Protein AF-A0A6H2D4D2-F1 (afdb_monomer_lite)

Radius of gyration: 22.12 Å; chains: 1; bounding box: 53×23×71 Å

pLDDT: mean 84.09, std 19.41, range [43.5, 98.56]

Sequence (110 aa):
MKKALLFACISLVFCFAANAFAQSDILRMRRMADSEFRIAEKAFKEAETEYGPALTGIPAEEKMVLCKRIRTALYDNRVQYNFEDLIAQMKYKRQIQKLESYQSAANCGN

Secondary structure (DSSP, 8-state):
----SSSSSSTTTHHHHHHHHHHHHHHHHHHHHHHHHHHHHHHHHHHHHHHTTTTTT--HHHHHHHHHHHHHHHHHHHHHHHHS-HHHHHHHHHHHHHHHHHHHHTT---

Structure (mmCIF, N/CA/C/O backbone):
data_AF-A0A6H2D4D2-F1
#
_entry.id   AF-A0A6H2D4D2-F1
#
loop_
_atom_site.group_PDB
_atom_site.id
_atom_site.type_symbol
_atom_site.label_atom_id
_atom_site.label_alt_id
_atom_site.label_comp_id
_atom_site.label_asym_id
_atom_site.label_entity_id
_atom_site.label_seq_id
_atom_site.pdbx_PDB_ins_code
_atom_site.Cartn_x
_atom_site.Cartn_y
_atom_site.Cartn_z
_atom_site.occupancy
_atom_site.B_iso_or_equiv
_atom_site.auth_seq_id
_atom_site.auth_comp_id
_atom_site.auth_asym_id
_atom_site.auth_atom_id
_atom_site.pdbx_PDB_model_num
ATOM 1 N N . MET A 1 1 ? 36.554 -11.932 -55.799 1.00 44.69 1 MET A N 1
ATOM 2 C CA . MET A 1 1 ? 36.084 -11.840 -54.396 1.00 44.69 1 MET A CA 1
ATOM 3 C C . MET A 1 1 ? 35.596 -10.421 -54.136 1.00 44.69 1 MET A C 1
ATOM 5 O O . MET A 1 1 ? 36.419 -9.539 -54.319 1.00 44.69 1 MET A O 1
ATOM 9 N N . LYS A 1 2 ? 34.302 -10.202 -53.824 1.00 43.62 2 LYS A N 1
ATOM 10 C CA . LYS A 1 2 ? 33.675 -8.971 -53.252 1.00 43.62 2 LYS A CA 1
ATOM 11 C C . LYS A 1 2 ? 32.153 -8.977 -53.532 1.00 43.62 2 LYS A C 1
ATOM 13 O O . LYS A 1 2 ? 31.670 -8.236 -54.375 1.00 43.62 2 LYS A O 1
ATOM 18 N N . LYS A 1 3 ? 31.389 -9.862 -52.879 1.00 48.25 3 LYS A N 1
ATOM 19 C CA . LYS A 1 3 ? 29.904 -9.823 -52.865 1.00 48.25 3 LYS A CA 1
ATOM 20 C C . LYS A 1 3 ? 29.320 -10.220 -51.497 1.00 48.25 3 LYS A C 1
ATOM 22 O O . LYS A 1 3 ? 28.228 -10.757 -51.421 1.00 48.25 3 LYS A O 1
ATOM 27 N N . ALA A 1 4 ? 30.057 -9.982 -50.412 1.00 48.19 4 ALA A N 1
ATOM 28 C CA . ALA A 1 4 ? 29.672 -10.404 -49.059 1.00 48.19 4 ALA A CA 1
ATOM 29 C C . ALA A 1 4 ? 29.589 -9.225 -48.071 1.00 48.19 4 ALA A C 1
ATOM 31 O O . ALA A 1 4 ? 29.934 -9.369 -46.907 1.00 48.19 4 ALA A O 1
ATOM 32 N N . LEU A 1 5 ? 29.191 -8.037 -48.539 1.00 48.84 5 LEU A N 1
ATOM 33 C CA . LEU A 1 5 ? 29.223 -6.808 -47.728 1.00 48.84 5 LEU A CA 1
ATOM 34 C C . LEU A 1 5 ? 27.894 -6.039 -47.703 1.00 48.84 5 LEU A C 1
ATOM 36 O O . LEU A 1 5 ? 27.863 -4.876 -47.331 1.00 48.84 5 LEU A O 1
ATOM 40 N N . LEU A 1 6 ? 26.789 -6.688 -48.082 1.00 48.19 6 LEU A N 1
ATOM 41 C CA . LEU A 1 6 ? 25.459 -6.064 -48.147 1.00 48.19 6 LEU A CA 1
ATOM 42 C C . LEU A 1 6 ? 24.369 -6.867 -47.420 1.00 48.19 6 LEU A C 1
ATOM 44 O O . LEU A 1 6 ? 23.195 -6.736 -47.736 1.00 48.19 6 LEU A O 1
ATOM 48 N N . PHE A 1 7 ? 24.738 -7.694 -46.437 1.00 45.84 7 PHE A N 1
ATOM 49 C CA . PHE A 1 7 ? 23.769 -8.473 -45.646 1.00 45.84 7 PHE A CA 1
ATOM 50 C C . PHE A 1 7 ? 23.911 -8.312 -44.124 1.00 45.84 7 PHE A C 1
ATOM 52 O O . PHE A 1 7 ? 23.277 -9.041 -43.373 1.00 45.84 7 PHE A O 1
ATOM 59 N N . ALA A 1 8 ? 24.697 -7.340 -43.646 1.00 45.91 8 ALA A N 1
ATOM 60 C CA . ALA A 1 8 ? 24.871 -7.100 -42.208 1.00 45.91 8 ALA A CA 1
ATOM 61 C C . ALA A 1 8 ? 23.966 -5.988 -41.636 1.00 45.91 8 ALA A C 1
ATOM 63 O O . ALA A 1 8 ? 23.802 -5.902 -40.423 1.00 45.91 8 ALA A O 1
ATOM 64 N N . CYS A 1 9 ? 23.348 -5.145 -42.472 1.00 43.84 9 CYS A N 1
ATOM 65 C CA . CYS A 1 9 ? 22.566 -4.000 -41.981 1.00 43.84 9 CYS A CA 1
ATOM 66 C C . CYS A 1 9 ? 21.074 -4.294 -41.757 1.00 43.84 9 CYS A C 1
ATOM 68 O O . CYS A 1 9 ? 20.402 -3.512 -41.091 1.00 43.84 9 CYS A O 1
ATOM 70 N N . ILE A 1 10 ? 20.543 -5.409 -42.268 1.00 47.09 10 ILE A N 1
ATOM 71 C CA . ILE A 1 10 ? 19.108 -5.731 -42.144 1.00 47.09 10 ILE A CA 1
ATOM 72 C C . ILE A 1 10 ? 18.800 -6.412 -40.796 1.00 47.09 10 ILE A C 1
ATOM 74 O O . ILE A 1 10 ? 17.702 -6.270 -40.262 1.00 47.09 10 ILE A O 1
ATOM 78 N N . SER A 1 11 ? 19.789 -7.057 -40.174 1.00 47.72 11 SER A N 1
ATOM 79 C CA . SER A 1 11 ? 19.622 -7.777 -38.903 1.00 47.72 11 SER A CA 1
ATOM 80 C C . SER A 1 11 ? 19.614 -6.876 -37.658 1.00 47.72 11 SER A C 1
ATOM 82 O O . SER A 1 11 ? 19.251 -7.337 -36.583 1.00 47.72 11 SER A O 1
ATOM 84 N N . LEU A 1 12 ? 19.998 -5.598 -37.777 1.00 46.03 12 LEU A N 1
ATOM 85 C CA . LEU A 1 12 ? 20.021 -4.646 -36.652 1.00 46.03 12 LEU A CA 1
ATOM 86 C C . LEU A 1 12 ? 18.688 -3.911 -36.454 1.00 46.03 12 LEU A C 1
ATOM 88 O O . LEU A 1 12 ? 18.387 -3.493 -35.341 1.00 46.03 12 LEU A O 1
ATOM 92 N N . VAL A 1 13 ? 17.861 -3.785 -37.496 1.00 49.25 13 VAL A N 1
ATOM 93 C CA . VAL A 1 13 ? 16.583 -3.051 -37.421 1.00 49.25 13 VAL A CA 1
ATOM 94 C C . VAL A 1 13 ? 15.495 -3.872 -36.714 1.00 49.25 13 VAL A C 1
ATOM 96 O O . VAL A 1 13 ? 14.633 -3.309 -36.041 1.00 49.25 13 VAL A O 1
ATOM 99 N N . PHE A 1 14 ? 15.571 -5.206 -36.768 1.00 43.50 14 PHE A N 1
ATOM 100 C CA . PHE A 1 14 ? 14.589 -6.082 -36.117 1.00 43.50 14 PHE A CA 1
ATOM 101 C C . PHE A 1 14 ? 14.736 -6.187 -34.588 1.00 43.50 14 PHE A C 1
ATOM 103 O O . PHE A 1 14 ? 13.779 -6.569 -33.918 1.00 43.50 14 PHE A O 1
ATOM 110 N N . CYS A 1 15 ? 15.873 -5.788 -34.006 1.00 48.94 15 CYS A N 1
ATOM 111 C CA . CYS A 1 15 ? 16.065 -5.819 -32.549 1.00 48.94 15 CYS A CA 1
ATOM 112 C C . CYS A 1 15 ? 15.477 -4.599 -31.817 1.00 48.94 15 CYS A C 1
ATOM 114 O O . CYS A 1 15 ? 15.234 -4.670 -30.614 1.00 48.94 15 CYS A O 1
ATOM 116 N N . PHE A 1 16 ? 15.219 -3.481 -32.504 1.00 48.34 16 PHE A N 1
ATOM 117 C CA . PHE A 1 16 ? 14.676 -2.277 -31.856 1.00 48.34 16 PHE A CA 1
ATOM 118 C C . PHE A 1 16 ? 13.145 -2.271 -31.766 1.00 48.34 16 PHE A C 1
ATOM 120 O O . PHE A 1 16 ? 12.595 -1.675 -30.842 1.00 48.34 16 PHE A O 1
ATOM 127 N N . ALA A 1 17 ? 12.448 -2.971 -32.666 1.00 46.50 17 ALA A N 1
ATOM 128 C CA . ALA A 1 17 ? 10.985 -3.006 -32.673 1.00 46.50 17 ALA A CA 1
ATOM 129 C C . ALA A 1 17 ? 10.394 -3.818 -31.503 1.00 46.50 17 ALA A C 1
ATOM 131 O O . ALA A 1 17 ? 9.356 -3.444 -30.961 1.00 46.50 17 ALA A O 1
ATOM 132 N N . ALA A 1 18 ? 11.069 -4.885 -31.058 1.00 47.56 18 ALA A N 1
ATOM 133 C CA . ALA A 1 18 ? 10.610 -5.704 -29.930 1.00 47.56 18 ALA A CA 1
ATOM 134 C C . ALA A 1 18 ? 10.719 -4.979 -28.572 1.00 47.56 18 ALA A C 1
ATOM 136 O O . ALA A 1 18 ? 9.901 -5.200 -27.680 1.00 47.56 18 ALA A O 1
ATOM 137 N N . ASN A 1 19 ? 11.685 -4.064 -28.427 1.00 50.06 19 ASN A N 1
ATOM 138 C CA . ASN A 1 19 ? 11.894 -3.319 -27.182 1.00 50.06 19 ASN A CA 1
ATOM 139 C C . ASN A 1 19 ? 10.823 -2.247 -26.931 1.00 50.06 19 ASN A C 1
ATOM 141 O O . ASN A 1 19 ? 10.524 -1.945 -25.777 1.00 50.06 19 ASN A O 1
ATOM 145 N N . ALA A 1 20 ? 10.204 -1.698 -27.981 1.00 49.34 20 ALA A N 1
ATOM 146 C CA . ALA A 1 20 ? 9.188 -0.656 -27.833 1.00 49.34 20 ALA A CA 1
ATOM 147 C C . ALA A 1 20 ? 7.914 -1.171 -27.133 1.00 49.34 20 ALA A C 1
ATOM 149 O O . ALA A 1 20 ? 7.351 -0.484 -26.278 1.00 49.3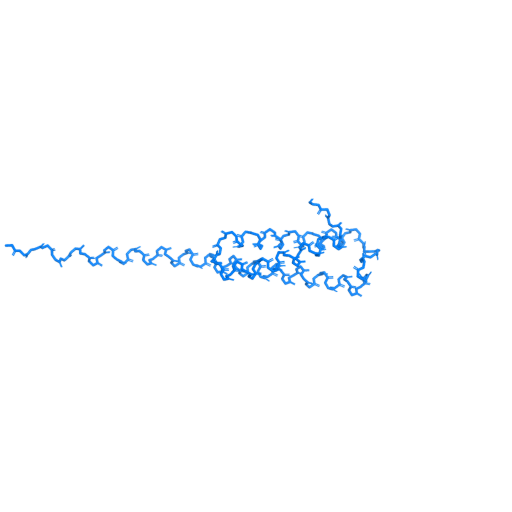4 20 ALA A O 1
ATOM 150 N N . PHE A 1 21 ? 7.490 -2.401 -27.443 1.00 52.47 21 PHE A N 1
ATOM 151 C CA . PHE A 1 21 ? 6.304 -3.008 -26.833 1.00 52.47 21 PHE A CA 1
ATOM 152 C C . PHE A 1 21 ? 6.537 -3.358 -25.357 1.00 52.47 21 PHE A C 1
ATOM 154 O O . PHE A 1 21 ? 5.739 -2.955 -24.510 1.00 52.47 21 PHE A O 1
ATOM 161 N N . ALA A 1 22 ? 7.673 -3.982 -25.025 1.00 56.56 22 ALA A N 1
ATOM 162 C CA . ALA A 1 22 ? 8.038 -4.296 -23.640 1.00 56.56 22 ALA A CA 1
ATOM 163 C C . ALA A 1 22 ? 8.189 -3.033 -22.769 1.00 56.56 22 ALA A C 1
ATOM 165 O O . ALA A 1 22 ? 7.736 -3.000 -21.625 1.00 56.56 22 ALA A O 1
ATOM 166 N N . GLN A 1 23 ? 8.761 -1.957 -23.318 1.00 59.94 23 GLN A N 1
ATOM 167 C CA . GLN A 1 23 ? 8.917 -0.695 -22.595 1.00 59.94 23 GLN A CA 1
ATOM 168 C C . GLN A 1 23 ? 7.567 -0.016 -22.305 1.00 59.94 23 GLN A C 1
ATOM 170 O O . GLN A 1 23 ? 7.393 0.572 -21.236 1.00 59.94 23 GLN A O 1
ATOM 175 N N . SER A 1 24 ? 6.597 -0.120 -23.220 1.00 65.06 24 SER A N 1
ATOM 176 C CA . SER A 1 24 ? 5.258 0.455 -23.038 1.00 65.06 24 SER A CA 1
ATOM 177 C C . SER A 1 24 ? 4.475 -0.215 -21.901 1.00 65.06 24 SER A C 1
ATOM 179 O O . SER A 1 24 ? 3.874 0.480 -21.076 1.00 65.06 24 SER A O 1
ATOM 181 N N . ASP A 1 25 ? 4.558 -1.544 -21.788 1.00 78.44 25 ASP A N 1
ATOM 182 C CA . ASP A 1 25 ? 3.891 -2.297 -20.726 1.00 78.44 25 ASP A CA 1
ATOM 183 C C . ASP A 1 25 ? 4.560 -2.090 -19.368 1.00 78.44 25 ASP A C 1
ATOM 185 O O . ASP A 1 25 ? 3.864 -1.875 -18.376 1.00 78.44 25 ASP A O 1
ATOM 189 N N . ILE A 1 26 ? 5.895 -2.041 -19.317 1.00 80.38 26 ILE A N 1
ATOM 190 C CA . ILE A 1 26 ? 6.626 -1.718 -18.082 1.00 80.38 26 ILE A CA 1
ATOM 191 C C . ILE A 1 26 ? 6.230 -0.324 -17.578 1.00 80.38 26 ILE A C 1
ATOM 193 O O . ILE A 1 26 ? 5.897 -0.156 -16.408 1.00 80.38 26 ILE A O 1
ATOM 197 N N . LEU A 1 27 ? 6.174 0.687 -18.452 1.00 84.06 27 LEU A N 1
ATOM 198 C CA . LEU A 1 27 ? 5.742 2.031 -18.054 1.00 84.06 27 LEU A CA 1
ATOM 199 C C . LEU A 1 27 ? 4.293 2.065 -17.554 1.00 84.06 27 LEU A C 1
ATOM 201 O O . LEU A 1 27 ? 3.991 2.810 -16.618 1.00 84.06 27 LEU A O 1
ATOM 205 N N . ARG A 1 28 ? 3.394 1.281 -18.156 1.00 86.81 28 ARG A N 1
ATOM 206 C CA . ARG A 1 28 ? 2.006 1.154 -17.694 1.00 86.81 28 ARG A CA 1
ATOM 207 C C . ARG A 1 28 ? 1.946 0.523 -16.305 1.00 86.81 28 ARG A C 1
ATOM 209 O O . ARG A 1 28 ? 1.284 1.067 -15.423 1.00 86.81 28 ARG A O 1
ATOM 216 N N . MET A 1 29 ? 2.675 -0.568 -16.096 1.00 87.69 29 MET A N 1
ATOM 217 C CA . MET A 1 29 ? 2.733 -1.269 -14.817 1.00 87.69 29 MET A CA 1
ATOM 218 C C . MET A 1 29 ? 3.345 -0.406 -13.700 1.00 87.69 29 MET A C 1
ATOM 220 O O . MET A 1 29 ? 2.787 -0.336 -12.604 1.00 87.69 29 MET A O 1
ATOM 224 N N . ARG A 1 30 ? 4.406 0.357 -14.000 1.00 91.38 30 ARG A N 1
ATOM 225 C CA . ARG A 1 30 ? 4.976 1.362 -13.085 1.00 91.38 30 ARG A CA 1
ATOM 226 C C . ARG A 1 30 ? 3.929 2.378 -12.628 1.00 91.38 30 ARG A C 1
ATOM 228 O O . ARG A 1 30 ? 3.813 2.649 -11.434 1.00 91.38 30 ARG A O 1
ATOM 235 N N . ARG A 1 31 ? 3.150 2.930 -13.571 1.00 91.19 31 ARG A N 1
ATOM 236 C CA . ARG A 1 31 ? 2.084 3.904 -13.268 1.00 91.19 31 ARG A CA 1
ATOM 237 C C . ARG A 1 31 ? 0.981 3.297 -12.413 1.00 91.19 31 ARG A C 1
ATOM 239 O O . ARG A 1 31 ? 0.470 3.994 -11.541 1.00 91.19 31 ARG A O 1
ATOM 246 N N . MET A 1 32 ? 0.619 2.038 -12.659 1.00 91.94 32 MET A N 1
ATOM 247 C CA . MET A 1 32 ? -0.367 1.328 -11.846 1.00 91.94 32 MET A CA 1
ATOM 248 C C . MET A 1 32 ? 0.120 1.184 -10.404 1.00 91.94 32 MET A C 1
ATOM 250 O O . MET A 1 32 ? -0.551 1.671 -9.502 1.00 91.94 32 MET A O 1
ATOM 254 N N . ALA A 1 33 ? 1.328 0.658 -10.189 1.00 94.50 33 ALA A N 1
ATOM 255 C CA . ALA A 1 33 ? 1.881 0.493 -8.844 1.00 94.50 33 ALA A CA 1
ATOM 256 C C . ALA A 1 33 ? 2.006 1.820 -8.075 1.00 94.50 33 ALA A C 1
ATOM 258 O O . ALA A 1 33 ? 1.680 1.888 -6.888 1.00 94.50 33 ALA A O 1
ATOM 259 N N . ASP A 1 34 ? 2.413 2.897 -8.756 1.00 95.56 34 ASP A N 1
ATOM 260 C CA . ASP A 1 34 ? 2.463 4.242 -8.171 1.00 95.56 34 ASP A CA 1
ATOM 261 C C . ASP A 1 34 ? 1.072 4.826 -7.888 1.00 95.56 34 ASP A C 1
ATOM 263 O O . ASP A 1 34 ? 0.892 5.608 -6.950 1.00 95.56 34 ASP A O 1
ATOM 267 N N . SER A 1 35 ? 0.086 4.508 -8.727 1.00 97.00 35 SER A N 1
ATOM 268 C CA . SER A 1 35 ? -1.302 4.917 -8.524 1.00 97.00 35 SER A CA 1
ATOM 269 C C . SER A 1 35 ? -1.890 4.216 -7.305 1.00 97.00 35 SER A C 1
ATOM 271 O O . SER A 1 35 ? -2.355 4.894 -6.391 1.00 97.00 35 SER A O 1
ATOM 273 N N . GLU A 1 36 ? -1.786 2.889 -7.242 1.00 97.75 36 GLU A N 1
ATOM 274 C CA . GLU A 1 36 ? -2.297 2.091 -6.126 1.00 97.75 36 GLU A CA 1
ATOM 275 C C . GLU A 1 36 ? -1.606 2.445 -4.809 1.00 97.75 36 GLU A C 1
ATOM 277 O O . GLU A 1 36 ? -2.277 2.608 -3.790 1.00 97.75 36 GLU A O 1
ATOM 282 N N . PHE A 1 37 ? -0.289 2.687 -4.825 1.00 98.56 37 PHE A N 1
ATOM 283 C CA . PHE A 1 37 ? 0.421 3.193 -3.649 1.00 98.56 37 PHE A CA 1
ATOM 284 C C . PHE A 1 37 ? -0.190 4.504 -3.132 1.00 98.56 37 PHE A C 1
ATOM 286 O O . PHE A 1 37 ? -0.469 4.623 -1.940 1.00 98.56 37 PHE A O 1
ATOM 293 N N . ARG A 1 38 ? -0.437 5.485 -4.013 1.00 98.31 38 ARG A N 1
ATOM 294 C CA . ARG A 1 38 ? -1.017 6.781 -3.616 1.00 98.31 38 ARG A CA 1
ATOM 295 C C . ARG A 1 38 ? -2.459 6.650 -3.136 1.00 98.31 38 ARG A C 1
ATOM 297 O O . ARG A 1 38 ? -2.843 7.345 -2.200 1.00 98.31 38 ARG A O 1
ATOM 304 N N . ILE A 1 39 ? -3.246 5.772 -3.754 1.00 98.06 39 ILE A N 1
ATOM 305 C CA . ILE A 1 39 ? -4.627 5.491 -3.344 1.00 98.06 39 ILE A CA 1
ATOM 306 C C . ILE A 1 39 ? -4.648 4.868 -1.945 1.00 98.06 39 ILE A C 1
ATOM 308 O O . ILE A 1 39 ? -5.428 5.308 -1.099 1.00 98.06 39 ILE A O 1
ATOM 312 N N . ALA A 1 40 ? -3.789 3.880 -1.688 1.00 98.25 40 ALA A N 1
ATOM 313 C CA . ALA A 1 40 ? -3.672 3.239 -0.384 1.00 98.25 40 ALA A CA 1
ATOM 314 C C . ALA A 1 40 ? -3.135 4.206 0.683 1.00 98.25 40 ALA A C 1
ATOM 316 O O . ALA A 1 40 ? -3.698 4.280 1.770 1.00 98.25 40 ALA A O 1
ATOM 317 N N . GLU A 1 41 ? -2.099 4.991 0.366 1.00 98.44 41 GLU A N 1
ATOM 318 C CA . GLU A 1 41 ? -1.546 5.999 1.278 1.00 98.44 41 GLU A CA 1
ATOM 319 C C . GLU A 1 41 ? -2.585 7.060 1.646 1.00 98.44 41 GLU A C 1
ATOM 321 O O . GLU A 1 41 ? -2.712 7.420 2.816 1.00 98.44 41 GLU A O 1
ATOM 326 N N . LYS A 1 42 ? -3.334 7.562 0.660 1.00 98.38 42 LYS A N 1
ATOM 327 C CA . LYS A 1 42 ? -4.396 8.537 0.899 1.00 98.38 42 LYS A 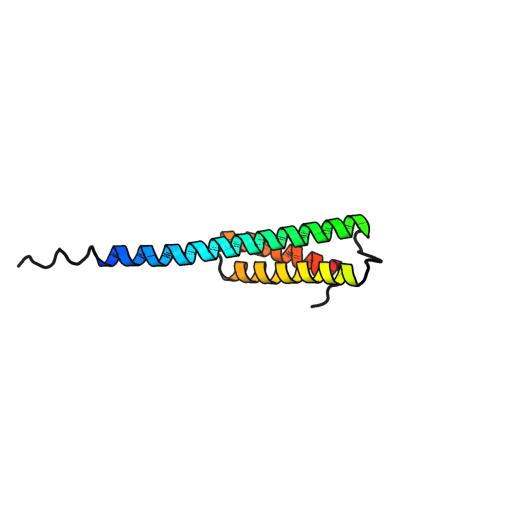CA 1
ATOM 328 C C . LYS A 1 42 ? -5.491 7.944 1.787 1.00 98.38 42 LYS A C 1
ATOM 330 O O . LYS A 1 42 ? -5.818 8.553 2.796 1.00 98.38 42 LYS A O 1
ATOM 335 N N . ALA A 1 43 ? -5.981 6.747 1.460 1.00 97.81 43 ALA A N 1
ATOM 336 C CA . ALA A 1 43 ? -7.022 6.082 2.242 1.00 97.81 43 ALA A CA 1
ATOM 337 C C . ALA A 1 43 ? -6.585 5.813 3.691 1.00 97.81 43 ALA A C 1
ATOM 339 O O . ALA A 1 43 ? -7.372 6.002 4.612 1.00 97.81 43 ALA A O 1
ATOM 340 N N . PHE A 1 44 ? -5.327 5.412 3.907 1.00 98.06 44 PHE A N 1
ATOM 341 C CA . PHE A 1 44 ? -4.792 5.216 5.253 1.00 98.06 44 PHE A CA 1
ATOM 342 C C . PHE A 1 44 ? -4.738 6.529 6.039 1.00 98.06 44 PHE A C 1
ATOM 344 O O . PHE A 1 44 ? -5.195 6.570 7.174 1.00 98.06 44 PHE A O 1
ATOM 351 N N . LYS A 1 45 ? -4.235 7.614 5.434 1.00 97.94 45 LYS A N 1
ATOM 352 C CA . LYS A 1 45 ? -4.174 8.932 6.089 1.00 97.94 45 LYS A CA 1
ATOM 353 C C . LYS A 1 45 ? -5.556 9.505 6.394 1.00 97.94 45 LYS A C 1
ATOM 355 O O . LYS A 1 45 ? -5.726 10.152 7.421 1.00 97.94 45 LYS A O 1
ATOM 360 N N . GLU A 1 46 ? -6.527 9.291 5.509 1.00 97.75 46 GLU A N 1
ATOM 361 C CA . GLU A 1 46 ? -7.921 9.685 5.736 1.00 97.75 46 GLU A CA 1
ATOM 362 C C . GLU A 1 46 ? -8.496 8.923 6.935 1.00 97.75 46 GLU A C 1
ATOM 364 O O . GLU A 1 46 ? -8.966 9.551 7.879 1.00 97.75 46 GLU A O 1
ATOM 369 N N . ALA A 1 47 ? -8.333 7.598 6.966 1.00 96.81 47 ALA A N 1
ATOM 370 C CA . ALA A 1 47 ? -8.768 6.780 8.095 1.00 96.81 47 ALA A CA 1
ATOM 371 C C . ALA A 1 47 ? -8.051 7.156 9.407 1.00 96.81 47 ALA A C 1
ATOM 373 O O . ALA A 1 47 ? -8.678 7.212 10.458 1.00 96.81 47 ALA A O 1
ATOM 374 N N . GLU A 1 48 ? -6.752 7.455 9.361 1.00 96.75 48 GLU A N 1
ATOM 375 C CA . GLU A 1 48 ? -5.985 7.912 10.526 1.00 96.75 48 GLU A CA 1
ATOM 376 C C . GLU A 1 48 ? -6.469 9.278 11.033 1.00 96.75 48 GLU A C 1
ATOM 378 O O . GLU A 1 48 ? -6.508 9.515 12.238 1.00 96.75 48 GLU A O 1
ATOM 383 N N . THR A 1 49 ? -6.873 10.168 10.125 1.00 97.19 49 THR A N 1
ATOM 384 C CA . THR A 1 49 ? -7.431 11.481 10.479 1.00 97.19 49 THR A CA 1
ATOM 385 C C . THR A 1 49 ? -8.800 11.342 11.143 1.00 97.19 49 THR A C 1
ATOM 387 O O . THR A 1 49 ? -9.107 12.082 12.074 1.00 97.19 49 THR A O 1
ATOM 390 N N . GLU A 1 50 ? -9.616 10.400 10.675 1.00 96.94 50 GLU A N 1
ATOM 391 C CA . GLU A 1 50 ? -10.991 10.204 11.138 1.00 96.94 50 GLU A CA 1
ATOM 392 C C . GLU A 1 50 ? -11.080 9.372 12.426 1.00 96.94 50 GLU A C 1
ATOM 394 O O . GLU A 1 50 ? -11.783 9.744 13.365 1.00 96.94 50 GLU A O 1
ATOM 399 N N . TYR A 1 51 ? -10.326 8.275 12.501 1.00 95.69 51 TYR A N 1
ATOM 400 C CA . TYR A 1 51 ? -10.404 7.277 13.576 1.00 95.69 51 TYR A CA 1
ATOM 401 C C . TYR A 1 51 ? -9.187 7.292 14.518 1.00 95.69 51 TYR A C 1
ATOM 403 O O . TYR A 1 51 ? -9.118 6.524 15.482 1.00 95.69 51 TYR A O 1
ATOM 411 N N . GLY A 1 52 ? -8.209 8.159 14.250 1.00 94.19 52 GLY A N 1
ATOM 412 C CA . GLY A 1 52 ? -6.953 8.260 14.988 1.00 94.19 52 GLY A CA 1
ATOM 413 C C . GLY A 1 52 ? -5.899 7.213 14.583 1.00 94.19 52 GLY A C 1
ATOM 414 O O . GLY A 1 52 ? -6.189 6.272 13.843 1.00 94.19 52 GLY A O 1
ATOM 415 N N . PRO A 1 53 ? -4.664 7.315 15.117 1.00 89.44 53 PRO A N 1
ATOM 416 C CA . PRO A 1 53 ? -3.527 6.461 14.728 1.00 89.44 53 PRO A CA 1
ATOM 417 C C . PRO A 1 53 ? -3.729 4.962 14.958 1.00 89.44 53 PRO A C 1
ATOM 419 O O . PRO A 1 53 ? -3.164 4.133 14.251 1.00 89.44 53 PRO A O 1
ATOM 422 N N . ALA A 1 54 ? -4.532 4.604 15.961 1.00 87.19 54 ALA A N 1
ATOM 423 C CA . ALA A 1 54 ? -4.854 3.214 16.272 1.00 87.19 54 ALA A CA 1
ATOM 424 C C . ALA A 1 54 ? -5.993 2.651 15.401 1.00 87.19 54 ALA A C 1
ATOM 426 O O . ALA A 1 54 ? -6.287 1.460 15.492 1.00 87.19 54 ALA A O 1
ATOM 427 N N . LEU A 1 55 ? -6.642 3.499 14.588 1.00 93.19 55 LEU A N 1
ATOM 428 C CA . LEU A 1 55 ? -7.818 3.165 13.779 1.00 93.19 55 LEU A CA 1
ATOM 429 C C . LEU A 1 55 ? -8.921 2.487 14.615 1.00 93.19 55 LEU A C 1
ATOM 431 O O . LEU A 1 55 ? -9.625 1.586 14.154 1.00 93.19 55 LEU A O 1
ATOM 435 N N . THR A 1 56 ? -9.043 2.887 15.883 1.00 88.69 56 THR A N 1
ATOM 436 C CA . THR A 1 56 ? -9.968 2.276 16.839 1.00 88.69 56 THR A CA 1
ATOM 437 C C . THR A 1 56 ? -11.392 2.689 16.498 1.00 88.69 56 THR A C 1
ATOM 439 O O . THR A 1 56 ? -11.696 3.873 16.418 1.00 88.69 56 THR A O 1
ATOM 442 N N . GLY A 1 57 ? -12.285 1.713 16.341 1.00 89.88 57 GLY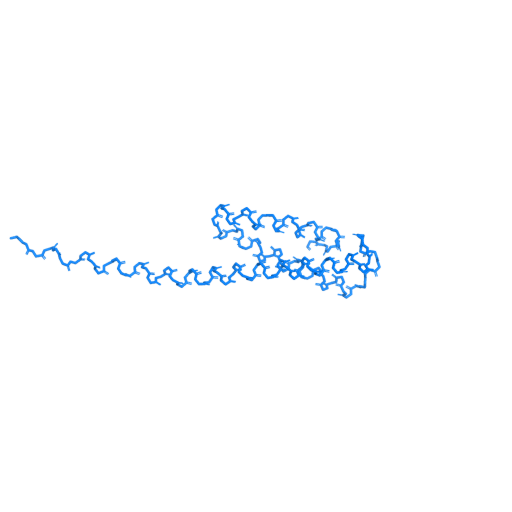 A N 1
ATOM 443 C CA . GLY A 1 57 ? -13.692 1.984 16.038 1.00 89.88 57 GLY A CA 1
ATOM 444 C C . GLY A 1 57 ? -13.997 2.209 14.557 1.00 89.88 57 GLY A C 1
ATOM 445 O O . GLY A 1 57 ? -15.145 2.506 14.239 1.00 89.88 57 GLY A O 1
ATOM 446 N N . ILE A 1 58 ? -13.022 2.012 13.657 1.00 95.94 58 ILE A N 1
ATOM 447 C CA . ILE A 1 58 ? -13.291 1.981 12.215 1.00 95.94 58 ILE A CA 1
ATOM 448 C C . ILE A 1 58 ? -14.387 0.938 11.898 1.00 95.94 58 ILE A C 1
ATOM 450 O O . ILE A 1 58 ? -14.285 -0.213 12.352 1.00 95.94 58 ILE A O 1
ATOM 454 N N . PRO A 1 59 ? -15.428 1.292 11.120 1.00 96.75 59 PRO A N 1
ATOM 455 C CA . PRO A 1 59 ? -16.449 0.342 10.697 1.00 96.75 59 PRO A CA 1
ATOM 456 C C . PRO A 1 59 ? -15.846 -0.839 9.930 1.00 96.75 59 PRO A C 1
ATOM 458 O O . PRO A 1 59 ? -14.902 -0.687 9.153 1.00 96.75 59 PRO A O 1
ATOM 461 N N . ALA A 1 60 ? -16.405 -2.037 10.120 1.00 95.62 60 ALA A N 1
ATOM 462 C CA . ALA A 1 60 ? -15.861 -3.261 9.526 1.00 95.62 60 ALA A CA 1
ATOM 463 C C . ALA A 1 60 ? -15.780 -3.196 7.988 1.00 95.62 60 ALA A C 1
ATOM 465 O O . ALA A 1 60 ? -14.808 -3.671 7.397 1.00 95.62 60 ALA A O 1
ATOM 466 N N . GLU A 1 61 ? -16.771 -2.577 7.343 1.00 96.06 61 GLU A N 1
ATOM 467 C CA . GLU A 1 61 ? -16.813 -2.406 5.888 1.00 96.06 61 GLU A CA 1
ATOM 468 C C . GLU A 1 61 ? -15.712 -1.463 5.387 1.00 96.06 61 GLU A C 1
ATOM 470 O O . GLU A 1 61 ? -14.982 -1.798 4.452 1.00 96.06 61 GLU A O 1
ATOM 475 N N . GLU A 1 62 ? -15.525 -0.320 6.047 1.00 96.38 62 GLU A N 1
ATOM 476 C CA . GLU A 1 62 ? -14.468 0.639 5.712 1.00 96.38 62 GLU A CA 1
ATOM 477 C C . GLU A 1 62 ? -13.082 0.049 5.942 1.00 96.38 62 GLU A C 1
ATOM 479 O O . GLU A 1 62 ? -12.200 0.160 5.086 1.00 96.38 62 GLU A O 1
ATOM 484 N N . LYS A 1 63 ? -12.910 -0.677 7.051 1.00 96.25 63 LYS A N 1
ATOM 485 C CA . LYS A 1 63 ? -11.685 -1.421 7.335 1.00 96.25 63 LYS A CA 1
ATOM 486 C C . LYS A 1 63 ? -11.381 -2.432 6.235 1.00 96.25 63 LYS A C 1
ATOM 488 O O . LYS A 1 63 ? -10.244 -2.519 5.775 1.00 96.25 63 LYS A O 1
ATOM 493 N N . MET A 1 64 ? -12.384 -3.182 5.779 1.00 96.69 64 MET A N 1
ATOM 494 C CA . MET A 1 64 ? -12.225 -4.138 4.683 1.00 96.69 64 MET A CA 1
ATOM 495 C C . MET A 1 64 ? -11.787 -3.438 3.388 1.00 96.69 64 MET A C 1
ATOM 497 O O . MET A 1 64 ? -10.879 -3.924 2.709 1.00 96.69 64 MET A O 1
ATOM 501 N N . VAL A 1 65 ? -12.385 -2.291 3.052 1.00 97.38 65 VAL A N 1
ATOM 502 C CA . VAL A 1 65 ? -12.009 -1.501 1.868 1.00 97.38 65 VAL A CA 1
ATOM 503 C C . VAL A 1 65 ? -10.581 -0.965 1.986 1.00 97.38 65 VAL A C 1
ATOM 505 O O . VAL A 1 65 ? -9.806 -1.100 1.035 1.00 97.38 65 VAL A O 1
ATOM 508 N N . LEU A 1 66 ? -10.208 -0.409 3.141 1.00 97.62 66 LEU A N 1
ATOM 509 C CA . LEU A 1 66 ? -8.851 0.058 3.425 1.00 97.62 66 LEU A CA 1
ATOM 510 C C . LEU A 1 66 ? -7.838 -1.079 3.257 1.00 97.62 66 LEU A C 1
ATOM 512 O O . LEU A 1 66 ? -6.874 -0.955 2.499 1.00 97.62 66 LEU A O 1
ATOM 516 N N . CYS A 1 67 ? -8.095 -2.221 3.893 1.00 97.38 67 CYS A N 1
ATOM 517 C CA . CYS A 1 67 ? -7.226 -3.387 3.813 1.00 97.38 67 CYS A CA 1
ATOM 518 C C . CYS A 1 67 ? -7.107 -3.932 2.392 1.00 97.38 67 CYS A C 1
ATOM 520 O O . CYS A 1 67 ? -6.008 -4.279 1.962 1.00 97.38 67 CYS A O 1
ATOM 522 N N . LYS A 1 68 ? -8.203 -3.953 1.625 1.00 97.75 68 LYS A N 1
ATOM 523 C CA . LYS A 1 68 ? -8.168 -4.331 0.209 1.00 97.75 68 LYS A CA 1
ATOM 524 C C . LYS A 1 68 ? -7.233 -3.416 -0.585 1.00 97.75 68 LYS A C 1
ATOM 526 O O . LYS A 1 68 ? -6.387 -3.923 -1.313 1.00 97.75 68 LYS A O 1
ATOM 531 N N . ARG A 1 69 ? -7.336 -2.093 -0.416 1.00 97.81 69 ARG A N 1
ATOM 532 C CA . ARG A 1 69 ? -6.467 -1.118 -1.106 1.00 97.81 69 ARG A CA 1
ATOM 533 C C . ARG A 1 69 ? -4.994 -1.311 -0.751 1.00 97.81 69 ARG A C 1
ATOM 535 O O . ARG A 1 69 ? -4.158 -1.351 -1.647 1.00 97.81 69 ARG A O 1
ATOM 542 N N . ILE A 1 70 ? -4.682 -1.489 0.536 1.00 98.12 70 ILE A N 1
ATOM 543 C CA . ILE A 1 70 ? -3.309 -1.742 0.999 1.00 98.12 70 ILE A CA 1
ATOM 544 C C . ILE A 1 70 ? -2.752 -3.028 0.373 1.00 98.12 70 ILE A C 1
ATOM 546 O O . ILE A 1 70 ? -1.640 -3.016 -0.153 1.00 98.12 70 ILE A O 1
ATOM 550 N N . ARG A 1 71 ? -3.520 -4.127 0.376 1.00 97.19 71 ARG A N 1
ATOM 551 C CA . ARG A 1 71 ? -3.080 -5.408 -0.202 1.00 97.19 71 ARG A CA 1
ATOM 552 C C . ARG A 1 71 ? -2.890 -5.339 -1.718 1.00 97.19 71 ARG A C 1
ATOM 554 O O . ARG A 1 71 ? -1.894 -5.860 -2.212 1.00 97.19 71 ARG A O 1
ATOM 561 N N . THR A 1 72 ? -3.793 -4.680 -2.447 1.00 96.94 72 THR A N 1
ATOM 562 C CA . THR A 1 72 ? -3.634 -4.460 -3.896 1.00 96.94 72 THR A CA 1
ATOM 563 C C . THR A 1 72 ? -2.360 -3.671 -4.183 1.00 96.94 72 THR A C 1
ATOM 565 O O . THR A 1 72 ? -1.534 -4.105 -4.983 1.00 96.94 72 THR A O 1
ATOM 568 N N . ALA A 1 73 ? -2.139 -2.567 -3.465 1.00 97.94 73 ALA A N 1
ATOM 569 C CA . ALA A 1 73 ? -0.928 -1.775 -3.620 1.00 97.94 73 ALA A CA 1
ATOM 570 C C . ALA A 1 73 ? 0.338 -2.584 -3.289 1.00 97.94 73 ALA A C 1
ATOM 572 O O . ALA A 1 73 ? 1.330 -2.476 -4.010 1.00 97.94 73 ALA A O 1
ATOM 573 N N . LEU A 1 74 ? 0.318 -3.425 -2.246 1.00 97.50 74 LEU A N 1
ATOM 574 C CA . LEU A 1 74 ? 1.441 -4.310 -1.911 1.00 97.50 74 LEU A CA 1
ATOM 575 C C . LEU A 1 74 ? 1.761 -5.277 -3.039 1.00 97.50 74 LEU A C 1
ATOM 577 O O . LEU A 1 74 ? 2.931 -5.438 -3.383 1.00 97.50 74 LEU A O 1
ATOM 581 N N . TYR A 1 75 ? 0.735 -5.913 -3.600 1.00 96.12 75 TYR A N 1
ATOM 582 C CA . TYR A 1 75 ? 0.895 -6.830 -4.717 1.00 96.12 75 TYR A CA 1
ATOM 583 C C . TYR A 1 75 ? 1.545 -6.121 -5.909 1.00 96.12 75 TYR A C 1
ATOM 585 O O . TYR A 1 75 ? 2.622 -6.531 -6.340 1.00 96.12 75 TYR A O 1
ATOM 593 N N . ASP A 1 76 ? 0.976 -5.004 -6.362 1.00 95.94 76 ASP A N 1
ATOM 594 C CA . ASP A 1 76 ? 1.479 -4.279 -7.532 1.00 95.94 76 ASP A CA 1
ATOM 595 C C . ASP A 1 76 ? 2.915 -3.775 -7.333 1.00 95.94 76 ASP A C 1
ATOM 597 O O . ASP A 1 76 ? 3.752 -3.890 -8.231 1.00 95.94 76 ASP A O 1
ATOM 601 N N . ASN A 1 77 ? 3.239 -3.266 -6.139 1.00 97.31 77 ASN A N 1
ATOM 602 C CA . ASN A 1 77 ? 4.581 -2.771 -5.832 1.00 97.31 77 ASN A CA 1
ATOM 603 C C . ASN A 1 77 ? 5.608 -3.910 -5.711 1.00 97.31 77 ASN A C 1
ATOM 605 O O . ASN A 1 77 ? 6.743 -3.743 -6.156 1.00 97.31 77 ASN A O 1
ATOM 609 N N . ARG A 1 78 ? 5.233 -5.077 -5.165 1.00 95.94 78 ARG A N 1
ATOM 610 C CA . ARG A 1 78 ? 6.096 -6.276 -5.132 1.00 95.94 78 ARG A CA 1
ATOM 611 C C . ARG A 1 78 ? 6.337 -6.838 -6.527 1.00 95.94 78 ARG A C 1
ATOM 613 O O . ARG A 1 78 ? 7.459 -7.230 -6.833 1.00 95.94 78 ARG A O 1
ATOM 620 N N . VAL A 1 79 ? 5.308 -6.839 -7.374 1.00 94.00 79 VAL A N 1
ATOM 621 C CA . VAL A 1 79 ? 5.441 -7.192 -8.789 1.00 94.00 79 VAL A CA 1
ATOM 622 C C . VAL A 1 79 ? 6.459 -6.260 -9.441 1.00 94.00 79 VAL A C 1
ATOM 624 O O . VAL A 1 79 ? 7.452 -6.759 -9.960 1.00 94.00 79 VAL A O 1
ATOM 627 N N . GLN A 1 80 ? 6.300 -4.933 -9.335 1.00 92.62 80 GLN A N 1
ATOM 628 C CA . GLN A 1 80 ? 7.273 -4.004 -9.928 1.00 92.62 80 GLN A CA 1
ATOM 629 C C . GLN A 1 80 ? 8.677 -4.189 -9.361 1.00 92.62 80 GLN A C 1
ATOM 631 O O . GLN A 1 80 ? 9.621 -4.286 -10.131 1.00 92.62 80 GLN A O 1
ATOM 636 N N . TYR A 1 81 ? 8.836 -4.334 -8.046 1.00 92.50 81 TYR A N 1
ATOM 637 C CA . TYR A 1 81 ? 10.148 -4.582 -7.445 1.00 92.50 81 TYR A CA 1
ATOM 638 C C . TYR A 1 81 ? 10.913 -5.733 -8.129 1.00 92.50 81 TYR A C 1
ATOM 640 O O . TYR A 1 81 ? 12.109 -5.614 -8.370 1.00 92.50 81 TYR A O 1
ATOM 648 N N . ASN A 1 82 ? 10.231 -6.811 -8.521 1.00 90.50 82 ASN A N 1
ATOM 649 C CA . ASN A 1 82 ? 10.874 -7.959 -9.165 1.00 90.50 82 ASN A CA 1
ATOM 650 C C . ASN A 1 82 ? 11.255 -7.735 -10.643 1.00 90.50 82 ASN A C 1
ATOM 652 O O . ASN A 1 82 ? 12.085 -8.478 -11.162 1.00 90.50 82 ASN A O 1
ATOM 656 N N . PHE A 1 83 ? 10.662 -6.751 -11.327 1.00 87.56 83 PHE A N 1
ATOM 657 C CA . PHE A 1 83 ? 10.873 -6.491 -12.763 1.00 87.56 83 PHE A CA 1
ATOM 658 C C . PHE A 1 83 ? 11.783 -5.290 -13.056 1.00 87.56 83 PHE A C 1
ATOM 660 O O . PHE A 1 83 ? 12.117 -5.034 -14.212 1.00 87.56 83 PHE A O 1
ATOM 667 N N . GLU A 1 84 ? 12.175 -4.546 -12.027 1.00 89.44 84 GLU A N 1
ATOM 668 C CA . GLU A 1 84 ? 12.844 -3.254 -12.157 1.00 89.44 84 GLU A CA 1
ATOM 669 C C . GLU A 1 84 ? 14.364 -3.335 -11.999 1.00 89.44 84 GLU A C 1
ATOM 671 O O . GLU A 1 84 ? 14.899 -4.259 -11.384 1.00 89.44 84 GLU A O 1
ATOM 676 N N . ASP A 1 85 ? 15.072 -2.329 -12.520 1.00 90.00 85 ASP A N 1
ATOM 677 C CA . ASP A 1 85 ? 16.501 -2.151 -12.253 1.00 90.00 85 ASP A CA 1
ATOM 678 C C . ASP A 1 85 ? 16.770 -1.786 -10.780 1.00 90.00 85 ASP A C 1
ATOM 680 O O . ASP A 1 85 ? 15.867 -1.410 -10.032 1.00 90.00 85 ASP A O 1
ATOM 684 N N . LEU A 1 86 ? 18.032 -1.869 -10.344 1.00 87.88 86 LEU A N 1
ATOM 685 C CA . LEU A 1 86 ? 18.413 -1.630 -8.944 1.00 87.88 86 LEU A CA 1
ATOM 686 C C . LEU A 1 86 ? 17.990 -0.249 -8.413 1.00 87.88 86 LEU A C 1
ATOM 688 O O . LEU A 1 86 ? 17.691 -0.115 -7.224 1.00 87.88 86 LEU A O 1
ATOM 692 N N . ILE A 1 87 ? 17.960 0.782 -9.261 1.00 86.19 87 ILE A N 1
ATOM 693 C CA . ILE A 1 87 ? 17.595 2.141 -8.845 1.00 86.19 87 ILE A CA 1
ATOM 694 C C . ILE A 1 87 ? 16.085 2.211 -8.610 1.00 86.19 87 ILE A C 1
ATOM 696 O O . ILE A 1 87 ? 15.642 2.662 -7.549 1.00 86.19 87 ILE A O 1
ATOM 700 N N . ALA A 1 88 ? 15.292 1.727 -9.563 1.00 86.12 88 ALA A N 1
ATOM 701 C CA . ALA A 1 88 ? 13.840 1.679 -9.447 1.00 86.12 88 ALA A CA 1
ATOM 702 C C . ALA A 1 88 ? 13.380 0.713 -8.335 1.00 86.12 88 ALA A C 1
ATOM 704 O O . ALA A 1 88 ? 12.449 1.029 -7.590 1.00 86.12 88 ALA A O 1
ATOM 705 N N . GLN A 1 89 ? 14.096 -0.390 -8.111 1.00 92.69 89 GLN A N 1
ATOM 706 C CA . GLN A 1 89 ? 13.870 -1.301 -6.988 1.00 92.69 89 GLN A CA 1
ATOM 707 C C . GLN A 1 89 ? 13.927 -0.602 -5.629 1.00 92.69 89 GLN A C 1
ATOM 709 O O . GLN A 1 89 ? 13.103 -0.884 -4.760 1.00 92.69 89 GLN A O 1
ATOM 714 N N . MET A 1 90 ? 14.854 0.339 -5.418 1.00 95.06 90 MET A N 1
ATOM 715 C CA . MET A 1 90 ? 14.923 1.072 -4.147 1.00 95.06 90 MET A CA 1
ATOM 716 C C . MET A 1 90 ? 13.649 1.873 -3.869 1.00 95.06 90 MET A C 1
ATOM 718 O O . MET A 1 90 ? 13.218 1.958 -2.716 1.00 95.06 90 MET A O 1
ATOM 722 N N . LYS A 1 91 ? 13.033 2.449 -4.908 1.00 95.25 91 LYS A N 1
ATOM 723 C CA . LYS A 1 91 ? 11.758 3.164 -4.782 1.00 95.25 91 LYS A CA 1
ATOM 724 C C . LYS A 1 91 ? 10.644 2.203 -4.361 1.00 95.25 91 LYS A C 1
ATOM 726 O O . LYS 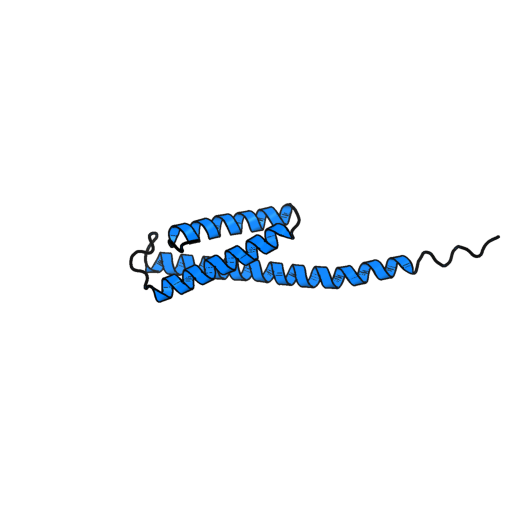A 1 91 ? 10.009 2.446 -3.334 1.00 95.25 91 LYS A O 1
ATOM 731 N N . TYR A 1 92 ? 10.460 1.105 -5.094 1.00 96.44 92 TYR A N 1
ATOM 732 C CA . TYR A 1 92 ? 9.406 0.130 -4.795 1.00 96.44 92 TYR A CA 1
ATOM 733 C C . TYR A 1 92 ? 9.611 -0.541 -3.436 1.00 96.44 92 TYR A C 1
ATOM 735 O O . TYR A 1 92 ? 8.654 -0.712 -2.689 1.00 96.44 92 TYR A O 1
ATOM 743 N N . LYS A 1 93 ? 10.859 -0.797 -3.028 1.00 97.31 93 LYS A N 1
ATOM 744 C CA . LYS A 1 93 ? 11.182 -1.287 -1.681 1.00 97.31 93 LYS A CA 1
ATOM 745 C C . LYS A 1 93 ? 10.678 -0.346 -0.583 1.00 97.31 93 LYS A C 1
ATOM 747 O O . LYS A 1 93 ? 10.078 -0.810 0.382 1.00 97.31 93 LYS A O 1
ATOM 752 N N . ARG A 1 94 ? 10.880 0.969 -0.728 1.00 97.75 94 ARG A N 1
ATOM 753 C CA . ARG A 1 94 ? 10.376 1.965 0.239 1.00 97.75 94 ARG A CA 1
ATOM 754 C C . ARG A 1 94 ? 8.848 2.001 0.271 1.00 97.75 94 ARG A C 1
ATOM 756 O O . ARG A 1 94 ? 8.269 2.102 1.348 1.00 97.75 94 ARG A O 1
ATOM 763 N N . GLN A 1 95 ? 8.199 1.914 -0.892 1.00 98.19 95 GLN A N 1
ATOM 764 C CA . GLN A 1 95 ? 6.736 1.861 -0.984 1.00 98.19 95 GLN A CA 1
ATOM 765 C C . GLN A 1 95 ? 6.183 0.601 -0.303 1.00 98.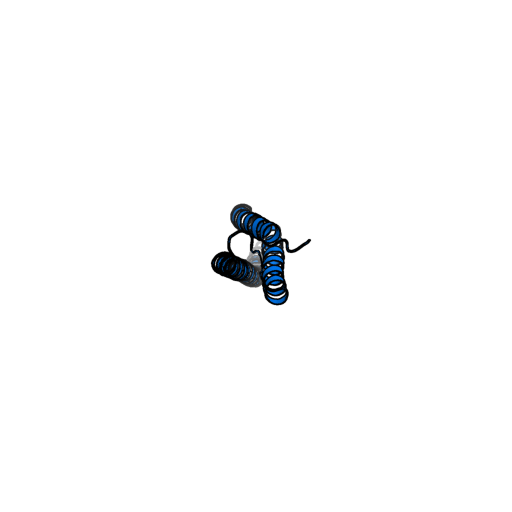19 95 GLN A C 1
ATOM 767 O O . GLN A 1 95 ? 5.271 0.715 0.512 1.00 98.19 95 GLN A O 1
ATOM 772 N N . ILE A 1 96 ? 6.785 -0.569 -0.549 1.00 98.38 96 ILE A N 1
ATOM 773 C CA . ILE A 1 96 ? 6.427 -1.843 0.095 1.00 98.38 96 ILE A CA 1
ATOM 774 C C . ILE A 1 96 ? 6.546 -1.735 1.615 1.00 98.38 96 ILE A C 1
ATOM 776 O O . ILE A 1 96 ? 5.574 -2.006 2.307 1.00 98.38 96 ILE A O 1
ATOM 780 N N . GLN A 1 97 ? 7.684 -1.267 2.138 1.00 98.44 97 GLN A N 1
ATOM 781 C CA . GLN A 1 97 ? 7.890 -1.122 3.586 1.00 98.44 97 GLN A CA 1
ATOM 782 C C . GLN A 1 97 ? 6.829 -0.225 4.237 1.00 98.44 97 GLN A C 1
ATOM 784 O O . GLN A 1 97 ? 6.333 -0.510 5.326 1.00 98.44 97 GLN A O 1
ATOM 789 N N . LYS A 1 98 ? 6.447 0.858 3.553 1.00 98.12 98 LYS A N 1
ATOM 790 C CA . LYS A 1 98 ? 5.401 1.759 4.035 1.00 98.12 98 LYS A CA 1
ATOM 791 C C . LYS A 1 98 ? 4.032 1.080 4.028 1.00 98.12 98 LYS A C 1
ATOM 793 O O . LYS A 1 98 ? 3.310 1.153 5.016 1.00 98.12 98 LYS A O 1
ATOM 798 N N . LEU A 1 99 ? 3.693 0.374 2.955 1.00 98.38 99 LEU A N 1
ATOM 799 C CA . LEU A 1 99 ? 2.439 -0.369 2.861 1.00 98.38 99 LEU A CA 1
ATOM 800 C C . LEU A 1 99 ? 2.359 -1.513 3.888 1.00 98.38 99 LEU A C 1
ATOM 802 O O . LEU A 1 99 ? 1.294 -1.738 4.452 1.00 98.38 99 LEU A O 1
ATOM 806 N N . GLU A 1 100 ? 3.472 -2.186 4.188 1.00 97.75 100 GLU A N 1
ATOM 807 C CA . GLU A 1 100 ? 3.561 -3.193 5.257 1.00 97.75 100 GLU A CA 1
ATOM 808 C C . GLU A 1 100 ? 3.307 -2.563 6.634 1.00 97.75 100 GLU A C 1
ATOM 810 O O . GLU A 1 100 ? 2.556 -3.122 7.436 1.00 97.75 100 GLU A O 1
ATOM 815 N N . SER A 1 101 ? 3.835 -1.357 6.888 1.00 96.88 101 SER A N 1
ATOM 816 C CA . SER A 1 101 ? 3.500 -0.619 8.113 1.00 96.88 101 SER A CA 1
ATOM 817 C C . SER A 1 101 ? 2.010 -0.267 8.196 1.00 96.88 101 SER A C 1
ATOM 819 O O . SER A 1 101 ? 1.413 -0.421 9.259 1.00 96.88 101 SER A O 1
ATOM 821 N N . TYR A 1 102 ? 1.378 0.108 7.077 1.00 96.88 102 TYR A N 1
ATOM 822 C CA . TYR A 1 102 ? -0.062 0.384 7.027 1.00 96.88 102 TYR A CA 1
ATOM 823 C C . TYR A 1 102 ? -0.894 -0.877 7.253 1.00 96.88 102 TYR A C 1
ATOM 825 O O . TY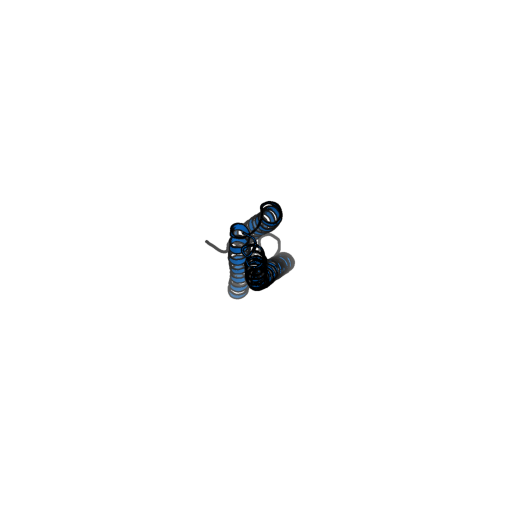R A 1 102 ? -1.858 -0.844 8.013 1.00 96.88 102 TYR A O 1
ATOM 833 N N . GLN A 1 103 ? -0.508 -2.002 6.643 1.00 96.44 103 GLN A N 1
ATOM 834 C CA . GLN A 1 103 ? -1.168 -3.295 6.831 1.00 96.44 103 GLN A CA 1
ATOM 835 C C . GLN A 1 103 ? -1.136 -3.725 8.302 1.00 96.44 103 GLN A C 1
ATOM 837 O O . GLN A 1 103 ? -2.149 -4.194 8.829 1.00 96.44 103 GLN A O 1
ATOM 842 N N . SER A 1 104 ? 0.015 -3.544 8.959 1.00 95.38 104 SER A N 1
ATOM 843 C CA . SER A 1 104 ? 0.190 -3.841 10.380 1.00 95.38 104 SER A CA 1
ATOM 844 C C . SER A 1 104 ? -0.641 -2.905 11.257 1.00 95.38 104 SER A C 1
ATOM 846 O O . SER A 1 104 ? -1.360 -3.382 12.131 1.00 95.38 104 SER A O 1
ATOM 848 N N . ALA A 1 105 ? -0.581 -1.591 11.020 1.00 94.19 105 ALA A N 1
ATOM 849 C CA . ALA A 1 105 ? -1.314 -0.595 11.804 1.00 94.19 105 ALA A CA 1
ATOM 850 C C . ALA A 1 105 ? -2.836 -0.767 11.681 1.00 94.19 105 ALA A C 1
ATOM 852 O O . ALA A 1 105 ? -3.551 -0.745 12.677 1.00 94.19 105 ALA A O 1
ATOM 853 N N . ALA A 1 106 ? -3.331 -1.038 10.471 1.00 93.62 106 ALA A N 1
ATOM 854 C CA . ALA A 1 106 ? -4.742 -1.315 10.224 1.00 93.62 106 ALA A CA 1
ATOM 855 C C . ALA A 1 106 ? -5.170 -2.735 10.627 1.00 93.62 106 ALA A C 1
ATOM 857 O O . ALA A 1 106 ? -6.346 -3.072 10.497 1.00 93.62 106 ALA A O 1
ATOM 858 N N . ASN A 1 107 ? -4.256 -3.577 11.124 1.00 93.81 107 ASN A N 1
ATOM 859 C CA . ASN A 1 107 ? -4.507 -4.973 11.481 1.00 93.81 107 ASN A CA 1
ATOM 860 C C . ASN A 1 107 ? -5.315 -5.706 10.395 1.00 93.81 107 ASN A C 1
ATOM 862 O O . ASN A 1 107 ? -6.415 -6.221 10.630 1.00 93.81 107 ASN A O 1
ATOM 866 N N . CYS A 1 108 ? -4.792 -5.668 9.173 1.00 89.69 108 CYS A N 1
ATOM 867 C CA . CYS A 1 108 ? -5.479 -6.193 8.003 1.00 89.69 108 CYS A CA 1
ATOM 868 C C . CYS A 1 108 ? -5.423 -7.717 7.873 1.00 89.69 108 CYS A C 1
ATOM 870 O O . CYS A 1 108 ? -6.031 -8.242 6.946 1.00 89.69 108 CYS A O 1
ATOM 872 N N . GLY A 1 109 ? -4.719 -8.434 8.752 1.00 77.31 109 GLY A N 1
ATOM 873 C CA . GLY A 1 109 ? -4.380 -9.843 8.533 1.00 77.31 109 GLY A CA 1
ATOM 874 C C . GLY A 1 109 ? -3.428 -10.033 7.344 1.00 77.31 109 GLY A C 1
ATOM 875 O O . GLY A 1 109 ? -3.205 -9.103 6.559 1.00 77.31 109 GLY A O 1
ATOM 876 N N . ASN A 1 110 ? -2.838 -11.224 7.240 1.00 60.31 110 ASN A N 1
ATOM 877 C CA . ASN A 1 110 ? -2.038 -11.624 6.077 1.00 60.31 110 ASN A CA 1
ATOM 878 C C . ASN A 1 110 ? -2.930 -12.020 4.900 1.00 60.31 110 ASN A C 1
ATOM 880 O O . ASN A 1 110 ? -3.975 -12.663 5.148 1.00 60.31 110 ASN A O 1
#

Foldseek 3Di:
DDDPDPPPPVVVVVVVVVVVVVVVVLVVLVVVLVVLLVVLVVLLVVCCVVCNQLSPPPDPVSLQVSLVSLVVSLVSLVVNLVVDDPVVVVVSVVSNVVSVVSCVSSVSDD